Protein AF-A0A349L679-F1 (afdb_monomer)

Structure (mmCIF, N/CA/C/O backbone):
data_AF-A0A349L679-F1
#
_entry.id   AF-A0A349L679-F1
#
loop_
_atom_site.group_PDB
_atom_site.id
_atom_site.type_symbol
_atom_site.label_atom_id
_atom_site.label_alt_id
_atom_site.label_comp_id
_atom_site.label_asym_id
_atom_site.label_entity_id
_atom_site.label_seq_id
_atom_site.pdbx_PDB_ins_code
_atom_site.Cartn_x
_atom_site.Cartn_y
_atom_site.Cartn_z
_atom_site.occupancy
_atom_site.B_iso_or_equiv
_atom_site.auth_seq_id
_atom_site.auth_comp_id
_atom_site.auth_asym_id
_atom_site.auth_atom_id
_atom_site.pdbx_PDB_model_num
ATOM 1 N N . MET A 1 1 ? 7.818 18.634 1.313 1.00 43.62 1 MET A N 1
ATOM 2 C CA . MET A 1 1 ? 6.351 18.589 1.142 1.00 43.62 1 MET A CA 1
ATOM 3 C C . MET A 1 1 ? 5.814 17.492 2.042 1.00 43.62 1 MET A C 1
ATOM 5 O O . MET A 1 1 ? 6.475 16.469 2.168 1.00 43.62 1 MET A O 1
ATOM 9 N N . GLY A 1 2 ? 4.719 17.754 2.756 1.00 51.88 2 GLY A N 1
ATOM 10 C CA . GLY A 1 2 ? 4.091 16.778 3.648 1.00 51.88 2 GLY A CA 1
ATOM 11 C C . GLY A 1 2 ? 3.235 15.780 2.871 1.00 51.88 2 GLY A C 1
ATOM 12 O O . GLY A 1 2 ? 2.771 16.081 1.776 1.00 51.88 2 GLY A O 1
ATOM 13 N N . LEU A 1 3 ? 3.038 14.599 3.450 1.00 62.84 3 LEU A N 1
ATOM 14 C CA . LEU A 1 3 ? 2.077 13.613 2.972 1.00 62.84 3 LEU A CA 1
ATOM 15 C C . LEU A 1 3 ? 0.662 14.170 3.194 1.00 62.84 3 LEU A C 1
ATOM 17 O O . LEU A 1 3 ? 0.239 14.283 4.343 1.00 62.84 3 LEU A O 1
ATOM 21 N N . SER A 1 4 ? -0.044 14.539 2.127 1.00 74.31 4 SER A N 1
ATOM 22 C CA . SER A 1 4 ? -1.453 14.947 2.196 1.00 74.31 4 SER A CA 1
ATOM 23 C C . SER A 1 4 ? -2.342 13.730 1.934 1.00 74.31 4 SER A C 1
ATOM 25 O O . SER A 1 4 ? -2.376 13.258 0.798 1.00 74.31 4 SER A O 1
ATOM 27 N N . PRO A 1 5 ? -3.023 13.176 2.952 1.00 83.62 5 PRO A N 1
ATOM 28 C CA . PRO A 1 5 ? -3.876 12.014 2.757 1.00 83.62 5 PRO A CA 1
ATOM 29 C C . PRO A 1 5 ? -5.168 12.357 2.015 1.00 83.62 5 PRO A C 1
ATOM 31 O O . PRO A 1 5 ? -5.855 13.318 2.360 1.00 83.62 5 PRO A O 1
ATOM 34 N N . THR A 1 6 ? -5.541 11.505 1.063 1.00 89.25 6 THR A N 1
ATOM 35 C CA . THR A 1 6 ? -6.883 11.474 0.467 1.00 89.25 6 THR A CA 1
ATOM 36 C C . THR A 1 6 ? -7.768 10.543 1.292 1.00 89.25 6 THR A C 1
ATOM 38 O O . THR A 1 6 ? -7.275 9.597 1.908 1.00 89.25 6 THR A O 1
ATOM 41 N N . THR A 1 7 ? -9.072 10.825 1.368 1.00 89.75 7 THR A N 1
ATOM 42 C CA . THR A 1 7 ? -10.030 9.990 2.107 1.00 89.75 7 THR A CA 1
ATOM 43 C C . THR A 1 7 ? -11.231 9.628 1.240 1.00 89.75 7 THR A C 1
ATOM 45 O O . THR A 1 7 ? -11.871 10.514 0.685 1.00 89.75 7 THR A O 1
ATOM 48 N N . GLU A 1 8 ? -11.566 8.340 1.176 1.00 87.94 8 GLU A N 1
ATOM 49 C CA . GLU A 1 8 ? -12.711 7.796 0.439 1.00 87.94 8 GLU A CA 1
ATOM 50 C C . GLU A 1 8 ? -13.435 6.761 1.315 1.00 87.94 8 GLU A C 1
ATOM 52 O O . GLU A 1 8 ? -12.806 5.847 1.845 1.00 87.94 8 GLU A O 1
ATOM 57 N N . ASN A 1 9 ? -14.745 6.927 1.545 1.00 87.88 9 ASN A N 1
ATOM 58 C CA . ASN A 1 9 ? -15.562 6.062 2.421 1.00 87.88 9 ASN A CA 1
ATOM 59 C C . ASN A 1 9 ? -14.917 5.736 3.792 1.00 87.88 9 ASN A C 1
ATOM 61 O O . ASN A 1 9 ? -15.071 4.642 4.340 1.00 87.88 9 ASN A O 1
ATOM 65 N N . GLY A 1 10 ? -14.172 6.694 4.356 1.00 88.19 10 GLY A N 1
ATOM 66 C CA . GLY A 1 10 ? -13.468 6.553 5.634 1.00 88.19 10 GLY A CA 1
ATOM 67 C C . GLY A 1 10 ? -12.130 5.807 5.567 1.00 88.19 10 GLY A C 1
ATOM 68 O O . GLY A 1 10 ? -11.467 5.686 6.597 1.00 88.19 10 GLY A O 1
ATOM 69 N N . ILE A 1 11 ? -11.707 5.332 4.393 1.00 93.31 11 ILE A N 1
ATOM 70 C CA . ILE A 1 11 ? -10.325 4.912 4.152 1.00 93.31 11 ILE A CA 1
ATOM 71 C C . ILE A 1 11 ? -9.497 6.156 3.868 1.00 93.31 11 ILE A C 1
ATOM 73 O O . ILE A 1 11 ? -9.789 6.888 2.930 1.00 93.31 11 ILE A O 1
ATOM 77 N N . SER A 1 12 ? -8.449 6.369 4.658 1.00 94.88 12 SER A N 1
ATOM 78 C CA . SER A 1 12 ? -7.476 7.437 4.437 1.00 94.88 12 SER A CA 1
ATOM 79 C C . SER A 1 12 ? -6.186 6.843 3.886 1.00 94.88 12 SER A C 1
ATOM 81 O O . SER A 1 12 ? -5.673 5.872 4.448 1.00 94.88 12 SER A O 1
ATOM 83 N N . TYR A 1 13 ? -5.658 7.401 2.801 1.00 95.31 13 TYR A N 1
ATOM 84 C CA . TYR A 1 13 ? -4.463 6.876 2.154 1.00 95.31 13 TYR A CA 1
ATOM 85 C C . TYR A 1 13 ? -3.544 7.957 1.589 1.00 95.31 13 TYR A C 1
ATOM 87 O O . TYR A 1 13 ? -3.960 9.083 1.328 1.00 95.31 13 TYR A O 1
ATOM 95 N N . VAL A 1 14 ? -2.279 7.588 1.389 1.00 95.38 14 VAL A N 1
ATOM 96 C CA . VAL A 1 14 ? -1.256 8.412 0.736 1.00 95.38 14 VAL A CA 1
ATOM 97 C C . VAL A 1 14 ? -0.458 7.556 -0.236 1.00 95.38 14 VAL A C 1
ATOM 99 O O . VAL A 1 14 ? -0.020 6.469 0.136 1.00 95.38 14 VAL A O 1
ATOM 102 N N . CYS A 1 15 ? -0.217 8.077 -1.436 1.00 94.75 15 CYS A N 1
ATOM 103 C CA . CYS A 1 15 ? 0.700 7.520 -2.428 1.00 94.75 15 CYS A CA 1
ATOM 104 C C . CYS A 1 15 ? 1.988 8.345 -2.483 1.00 94.75 15 CYS A C 1
ATOM 106 O O . CYS A 1 15 ? 1.932 9.570 -2.411 1.00 94.75 15 CYS A O 1
ATOM 108 N N . GLY A 1 16 ? 3.139 7.685 -2.596 1.00 93.88 16 GLY A N 1
ATOM 109 C CA . GLY A 1 16 ? 4.431 8.358 -2.707 1.00 93.88 16 GLY A CA 1
ATOM 110 C C . GLY A 1 16 ? 5.607 7.391 -2.796 1.00 93.88 16 GLY A C 1
ATOM 111 O O . GLY A 1 16 ? 5.451 6.170 -2.769 1.00 93.88 16 GLY A O 1
ATOM 112 N N . GLY A 1 17 ? 6.810 7.945 -2.887 1.00 91.00 17 GLY A N 1
ATOM 113 C CA . GLY A 1 17 ? 8.060 7.186 -2.883 1.00 91.00 17 GLY A CA 1
ATOM 114 C C . GLY A 1 17 ? 8.707 7.009 -4.252 1.00 91.00 17 GLY A C 1
ATOM 115 O O . GLY A 1 17 ? 9.439 6.041 -4.435 1.00 91.00 17 GLY A O 1
ATOM 116 N N . ILE A 1 18 ? 8.461 7.925 -5.194 1.00 88.06 18 ILE A N 1
ATOM 117 C CA . ILE A 1 18 ? 9.076 7.899 -6.533 1.00 88.06 18 ILE A CA 1
ATOM 118 C C . ILE A 1 18 ? 10.592 8.147 -6.421 1.00 88.06 18 ILE A C 1
ATOM 120 O O . ILE A 1 18 ? 11.386 7.560 -7.151 1.00 88.06 18 ILE A O 1
ATOM 124 N N . GLY A 1 19 ? 11.013 8.977 -5.459 1.00 87.12 19 GLY A N 1
ATOM 125 C CA . GLY A 1 19 ? 12.424 9.198 -5.128 1.00 87.12 19 GLY A CA 1
ATOM 126 C C . GLY A 1 19 ? 12.896 8.389 -3.918 1.00 87.12 19 GLY A C 1
ATOM 127 O O . GLY A 1 19 ? 12.131 8.133 -2.990 1.00 87.12 19 GLY A O 1
ATOM 128 N N . SER A 1 20 ? 14.190 8.066 -3.852 1.00 86.31 20 SER A N 1
ATOM 129 C CA . SER A 1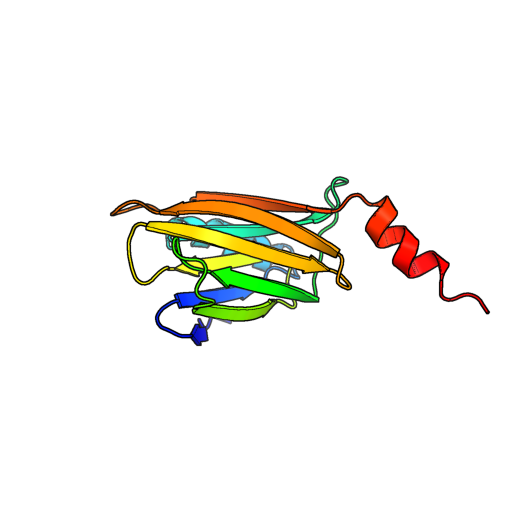 20 ? 14.793 7.320 -2.730 1.00 86.31 20 SER A CA 1
ATOM 130 C C . SER A 1 20 ? 14.558 7.984 -1.365 1.00 86.31 20 SER A C 1
ATOM 132 O O . SER A 1 20 ? 14.194 7.316 -0.393 1.00 86.31 20 SER A O 1
ATOM 134 N N . THR A 1 21 ? 14.692 9.312 -1.292 1.00 89.94 21 THR A N 1
ATOM 135 C CA . THR A 1 21 ? 14.411 10.102 -0.083 1.00 89.94 21 THR A CA 1
ATOM 136 C C . THR A 1 21 ? 12.947 10.004 0.332 1.00 89.94 21 THR A C 1
ATOM 138 O O . THR A 1 21 ? 12.648 9.821 1.514 1.00 89.94 21 THR A O 1
ATOM 141 N N . GLU A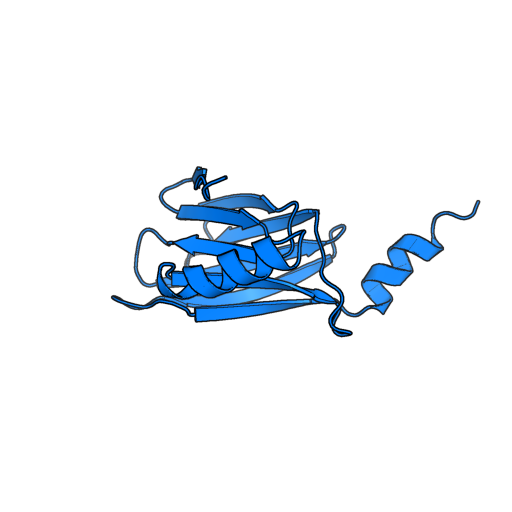 1 22 ? 12.033 10.111 -0.628 1.00 89.50 22 GLU A N 1
ATOM 142 C CA . GLU A 1 22 ? 10.596 10.047 -0.383 1.00 89.50 22 GLU A CA 1
ATOM 143 C C . GLU A 1 22 ? 10.178 8.631 0.029 1.00 89.50 22 GLU A C 1
ATOM 145 O O . GLU A 1 22 ? 9.469 8.459 1.017 1.00 89.50 22 GLU A O 1
ATOM 150 N N . ALA A 1 23 ? 10.710 7.603 -0.633 1.00 90.50 23 ALA A N 1
ATOM 151 C CA . ALA A 1 23 ? 10.485 6.211 -0.274 1.00 90.50 23 ALA A CA 1
ATOM 152 C C . ALA A 1 23 ? 10.958 5.932 1.159 1.00 90.50 23 ALA A C 1
ATOM 154 O O . ALA A 1 23 ? 10.264 5.276 1.935 1.00 90.50 23 ALA A O 1
ATOM 155 N N . ALA A 1 24 ? 12.111 6.480 1.554 1.00 90.88 24 ALA A N 1
ATOM 156 C CA . ALA A 1 24 ? 12.590 6.384 2.927 1.00 90.88 24 ALA A CA 1
ATOM 157 C C . ALA A 1 24 ? 11.666 7.117 3.918 1.00 90.88 24 ALA A C 1
ATOM 159 O O . ALA A 1 24 ? 11.441 6.618 5.021 1.00 90.88 24 ALA A O 1
ATOM 160 N N . GLN A 1 25 ? 11.098 8.271 3.548 1.00 91.31 25 GLN A N 1
ATOM 161 C CA . GLN A 1 25 ? 10.103 8.970 4.372 1.00 91.31 25 GLN A CA 1
ATOM 162 C C . GLN A 1 25 ? 8.807 8.163 4.516 1.00 91.31 25 GLN A C 1
ATOM 164 O O . GLN A 1 25 ? 8.318 8.007 5.633 1.00 91.31 25 GLN A O 1
ATOM 169 N N . MET A 1 26 ? 8.290 7.598 3.425 1.00 93.12 26 MET A N 1
ATOM 170 C CA . MET A 1 26 ? 7.111 6.727 3.425 1.00 93.12 26 MET A CA 1
ATOM 171 C C . MET A 1 26 ? 7.322 5.517 4.338 1.00 93.12 26 MET A C 1
ATOM 173 O O . MET A 1 26 ? 6.515 5.267 5.232 1.00 93.12 26 MET A O 1
ATOM 177 N N . LYS A 1 27 ? 8.466 4.833 4.202 1.00 91.31 27 LYS A N 1
ATOM 178 C CA . LYS A 1 27 ? 8.841 3.691 5.052 1.00 91.31 27 LYS A CA 1
ATOM 179 C C . LYS A 1 27 ? 8.958 4.078 6.528 1.00 91.31 27 LYS A C 1
ATOM 181 O O . LYS A 1 27 ? 8.458 3.356 7.384 1.00 91.31 27 LYS A O 1
ATOM 186 N N . ARG A 1 28 ? 9.550 5.238 6.847 1.00 92.19 28 ARG A N 1
ATOM 187 C CA . ARG A 1 28 ? 9.596 5.759 8.230 1.00 92.19 28 ARG A CA 1
ATOM 188 C C . ARG A 1 28 ? 8.205 6.059 8.790 1.00 92.19 28 ARG A C 1
ATOM 190 O O . ARG A 1 28 ? 7.969 5.852 9.977 1.00 92.19 28 ARG A O 1
ATOM 197 N N . ASN A 1 29 ? 7.291 6.532 7.947 1.00 91.38 29 ASN A N 1
ATOM 198 C CA . ASN A 1 29 ? 5.920 6.841 8.337 1.00 91.38 29 ASN A CA 1
ATOM 199 C C . ASN A 1 29 ? 5.009 5.610 8.393 1.00 91.38 29 ASN A C 1
ATOM 201 O O . ASN A 1 29 ? 3.943 5.707 8.992 1.00 91.38 29 ASN A O 1
ATOM 205 N N . ALA A 1 30 ? 5.410 4.458 7.847 1.00 93.00 30 ALA A N 1
ATOM 206 C CA . ALA A 1 30 ? 4.584 3.251 7.794 1.00 93.00 30 ALA A CA 1
ATOM 207 C C . ALA A 1 30 ? 4.054 2.807 9.169 1.00 93.00 30 ALA A C 1
ATOM 209 O O . ALA A 1 30 ? 2.917 2.359 9.279 1.00 93.00 30 ALA A O 1
ATOM 210 N N . SER A 1 31 ? 4.827 3.009 10.241 1.00 92.75 31 SER A N 1
ATOM 211 C CA . SER A 1 31 ? 4.413 2.713 11.623 1.00 92.75 31 SER A CA 1
ATOM 212 C C . SER A 1 31 ? 3.269 3.594 12.143 1.00 92.75 31 SER A C 1
ATOM 214 O O . SER A 1 31 ? 2.665 3.273 13.164 1.00 92.75 31 SER A O 1
ATOM 216 N N . ARG A 1 32 ? 2.952 4.702 11.464 1.00 93.62 32 ARG A N 1
ATOM 217 C CA . ARG A 1 32 ? 1.814 5.583 11.773 1.00 93.62 32 ARG A CA 1
ATOM 218 C C . ARG A 1 32 ? 0.533 5.166 11.055 1.00 93.62 32 ARG A C 1
ATOM 220 O O . ARG A 1 32 ? -0.536 5.653 11.411 1.00 93.62 32 ARG A O 1
ATOM 227 N N . TYR A 1 33 ? 0.644 4.273 10.076 1.00 95.81 33 TYR A N 1
ATOM 228 C CA . TYR A 1 33 ? -0.470 3.760 9.294 1.00 95.81 33 TYR A CA 1
ATOM 229 C C . TYR A 1 33 ? -0.743 2.303 9.644 1.00 95.81 33 TYR A C 1
ATOM 231 O O . TYR A 1 33 ? 0.105 1.602 10.200 1.00 95.81 33 TYR A O 1
ATOM 239 N N . GLN A 1 34 ? -1.945 1.834 9.336 1.00 96.94 34 GLN A N 1
ATOM 240 C CA . GLN A 1 34 ? -2.327 0.446 9.581 1.00 96.94 34 GLN A CA 1
ATOM 241 C C . GLN A 1 34 ? -1.708 -0.509 8.559 1.00 96.94 34 GLN A C 1
ATOM 243 O O . GLN A 1 34 ? -1.398 -1.649 8.909 1.00 96.94 34 GLN A O 1
ATOM 248 N N . LEU A 1 35 ? -1.508 -0.044 7.323 1.00 97.75 35 LEU A N 1
ATOM 249 C CA . LEU A 1 35 ? -0.957 -0.823 6.222 1.00 97.75 35 LEU A CA 1
ATOM 250 C C . LEU A 1 35 ? -0.035 0.024 5.337 1.00 97.75 35 LEU A C 1
ATOM 252 O O . LEU A 1 35 ? -0.357 1.159 5.000 1.00 97.75 35 LEU A O 1
ATOM 256 N N . MET A 1 36 ? 1.071 -0.573 4.910 1.00 97.88 36 MET A N 1
ATOM 257 C CA . MET A 1 36 ? 1.911 -0.136 3.805 1.00 97.88 36 MET A CA 1
ATOM 258 C C . MET A 1 36 ? 1.824 -1.173 2.684 1.00 97.88 36 MET A C 1
ATOM 260 O O . MET A 1 36 ? 2.121 -2.350 2.890 1.00 97.88 36 MET A O 1
ATOM 264 N N . LEU A 1 37 ? 1.432 -0.732 1.496 1.00 97.94 37 LEU A N 1
ATOM 265 C CA . LEU A 1 37 ? 1.554 -1.489 0.260 1.00 97.94 37 LEU A CA 1
ATOM 266 C C . LEU A 1 37 ? 2.829 -1.067 -0.460 1.00 97.94 37 LEU A C 1
ATOM 268 O O . LEU A 1 37 ? 3.174 0.114 -0.482 1.00 97.94 37 LEU A O 1
ATOM 272 N N . THR A 1 38 ? 3.517 -2.033 -1.053 1.00 97.31 38 THR A N 1
ATOM 273 C CA . THR A 1 38 ? 4.636 -1.783 -1.965 1.00 97.31 38 THR A CA 1
ATOM 274 C C . THR A 1 38 ? 4.342 -2.450 -3.295 1.00 97.31 38 THR A C 1
ATOM 276 O O . THR A 1 38 ? 4.025 -3.640 -3.317 1.00 97.31 38 THR A O 1
ATOM 279 N N . PHE A 1 39 ? 4.441 -1.690 -4.379 1.00 96.94 39 PHE A N 1
ATOM 280 C CA . PHE A 1 39 ? 4.215 -2.165 -5.737 1.00 96.94 39 PHE A CA 1
ATOM 281 C C . PHE A 1 39 ? 5.557 -2.344 -6.434 1.00 96.94 39 PHE A C 1
ATOM 283 O O . PHE A 1 39 ? 6.334 -1.394 -6.554 1.00 96.94 39 PHE A O 1
ATOM 290 N N . ALA A 1 40 ? 5.845 -3.572 -6.850 1.00 95.75 40 ALA A N 1
ATOM 291 C CA . ALA A 1 40 ? 7.104 -3.891 -7.497 1.00 95.75 40 ALA A CA 1
ATOM 292 C C . ALA A 1 40 ? 6.973 -5.093 -8.433 1.00 95.75 40 ALA A C 1
ATOM 294 O O . ALA A 1 40 ? 6.054 -5.907 -8.325 1.00 95.75 40 ALA A O 1
ATOM 295 N N . GLU A 1 41 ? 7.936 -5.236 -9.324 1.00 94.69 41 GLU A N 1
ATOM 296 C CA . GLU A 1 41 ? 8.231 -6.493 -9.984 1.00 94.69 41 GLU A CA 1
ATOM 297 C C . GLU A 1 41 ? 8.803 -7.492 -8.974 1.00 94.69 41 GLU A C 1
ATOM 299 O O . GLU A 1 41 ? 9.392 -7.134 -7.950 1.00 94.69 41 GLU A O 1
ATOM 304 N N . ASN A 1 42 ? 8.675 -8.780 -9.269 1.00 92.19 42 ASN A N 1
ATOM 305 C CA . ASN A 1 42 ? 9.313 -9.835 -8.485 1.00 92.19 42 ASN A CA 1
ATOM 306 C C . ASN A 1 42 ? 10.854 -9.781 -8.538 1.00 92.19 42 ASN A C 1
ATOM 308 O O . ASN A 1 42 ? 11.499 -10.410 -7.702 1.00 92.19 42 ASN A O 1
ATOM 312 N N . THR A 1 43 ? 11.427 -9.022 -9.476 1.00 90.75 43 THR A N 1
ATOM 313 C CA . THR A 1 43 ? 12.857 -8.681 -9.562 1.00 90.75 43 THR A CA 1
ATOM 314 C C . THR A 1 43 ? 13.267 -7.557 -8.610 1.00 90.75 43 THR A C 1
ATOM 316 O O . THR A 1 43 ? 14.458 -7.377 -8.368 1.00 90.75 43 THR A O 1
ATOM 319 N N . GLY A 1 44 ? 12.301 -6.843 -8.023 1.00 87.06 44 GLY A N 1
ATOM 320 C CA . GLY A 1 44 ? 12.525 -5.755 -7.071 1.00 87.06 44 GLY A CA 1
ATOM 321 C C . GLY A 1 44 ? 12.375 -4.350 -7.657 1.00 87.06 44 GLY A C 1
ATOM 322 O O . GLY A 1 44 ? 12.455 -3.383 -6.899 1.00 87.06 44 GLY A O 1
ATOM 323 N N . ASP A 1 45 ? 12.125 -4.229 -8.961 1.00 91.56 45 ASP A N 1
ATOM 324 C CA . ASP A 1 45 ? 11.900 -2.945 -9.624 1.00 91.56 45 ASP A CA 1
ATOM 325 C C . ASP A 1 45 ? 10.568 -2.337 -9.182 1.00 91.56 45 ASP A C 1
ATOM 327 O O . ASP A 1 45 ? 9.534 -2.999 -9.180 1.00 91.56 45 ASP A O 1
ATOM 331 N N . TYR A 1 46 ? 10.581 -1.076 -8.759 1.00 93.00 46 TYR A N 1
ATOM 332 C CA . TYR A 1 46 ? 9.376 -0.401 -8.286 1.00 93.00 46 TYR A CA 1
ATOM 333 C C . TYR A 1 46 ? 8.434 -0.048 -9.437 1.00 93.00 46 TYR A C 1
ATOM 335 O O . TYR A 1 46 ? 8.867 0.416 -10.489 1.00 93.00 46 TYR A O 1
ATOM 343 N N . LEU A 1 47 ? 7.133 -0.207 -9.192 1.00 92.94 47 LEU A N 1
ATOM 344 C CA . LEU A 1 47 ? 6.077 0.076 -10.163 1.00 92.94 47 LEU A CA 1
ATOM 345 C C . LEU A 1 47 ? 5.257 1.303 -9.747 1.00 92.94 47 LEU A C 1
ATOM 347 O O . LEU A 1 47 ? 5.129 1.610 -8.563 1.00 92.94 47 LEU A O 1
ATOM 351 N N . ALA A 1 48 ? 4.683 1.987 -10.733 1.00 92.44 48 ALA A N 1
ATOM 352 C CA . ALA A 1 48 ? 3.784 3.127 -10.564 1.00 92.44 48 ALA A CA 1
ATOM 353 C C . ALA A 1 48 ? 2.537 2.953 -11.450 1.00 92.44 48 ALA A C 1
ATOM 355 O O . ALA A 1 48 ? 2.437 1.979 -12.196 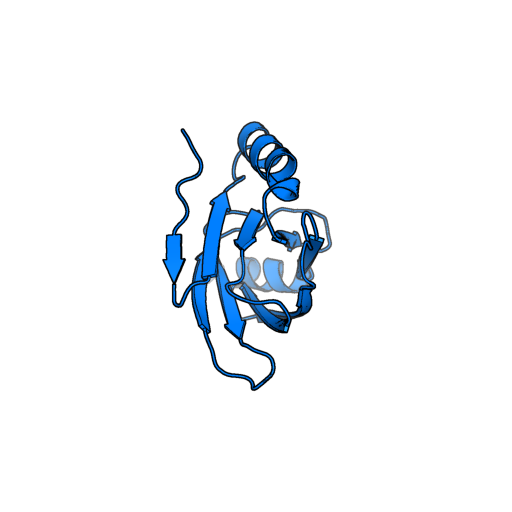1.00 92.44 48 ALA A O 1
ATOM 356 N N . SER A 1 49 ? 1.592 3.888 -11.338 1.00 92.25 49 SER A N 1
ATOM 357 C CA . SER A 1 49 ? 0.288 3.874 -12.021 1.00 92.25 49 SER A CA 1
ATOM 358 C C . SER A 1 49 ? -0.466 2.564 -11.788 1.00 92.25 49 SER A C 1
ATOM 360 O O . SER A 1 49 ? -0.864 1.856 -12.711 1.00 92.25 49 SER A O 1
ATOM 362 N N . VAL A 1 50 ? -0.609 2.228 -10.505 1.00 96.00 50 VAL A N 1
ATOM 363 C CA . VAL A 1 50 ? -1.247 0.997 -10.039 1.00 96.00 50 VAL A CA 1
ATOM 364 C C . VAL A 1 50 ? -2.693 1.290 -9.671 1.00 96.00 50 VAL A C 1
ATOM 366 O O . VAL A 1 50 ? -2.944 2.090 -8.768 1.00 96.00 50 VAL A O 1
ATOM 369 N N . ASP A 1 51 ? -3.644 0.611 -10.302 1.00 97.31 51 ASP A N 1
ATOM 370 C CA . ASP A 1 51 ? -5.045 0.689 -9.892 1.00 97.31 51 ASP A CA 1
ATOM 371 C C . ASP A 1 51 ? -5.241 -0.130 -8.622 1.00 97.31 51 ASP A C 1
ATOM 373 O O . ASP A 1 51 ? -4.945 -1.325 -8.584 1.00 97.31 51 ASP A O 1
ATOM 377 N N . VAL A 1 52 ? -5.750 0.499 -7.570 1.00 97.81 52 VAL A N 1
ATOM 378 C CA . VAL A 1 52 ? -5.965 -0.111 -6.261 1.00 97.81 52 VAL A CA 1
ATOM 379 C C . VAL A 1 52 ? -7.445 -0.064 -5.913 1.00 97.81 52 VAL A C 1
ATOM 381 O O . VAL A 1 52 ? -8.025 0.991 -5.661 1.00 97.81 52 VAL A O 1
ATOM 384 N N . GLY A 1 53 ? -8.043 -1.247 -5.832 1.00 97.50 53 GLY A N 1
ATOM 385 C CA . GLY A 1 53 ? -9.360 -1.474 -5.260 1.00 97.50 53 GLY A CA 1
ATOM 386 C C . GLY A 1 53 ? -9.252 -2.084 -3.866 1.00 97.50 53 GLY A C 1
ATOM 387 O O . GLY A 1 53 ? -8.543 -3.072 -3.659 1.00 97.50 53 GLY A O 1
ATOM 388 N N . ILE A 1 54 ? -10.003 -1.539 -2.910 1.00 97.31 54 ILE A N 1
ATOM 389 C CA . ILE A 1 54 ? -10.195 -2.154 -1.594 1.00 97.31 54 ILE A CA 1
ATOM 390 C C . ILE A 1 54 ? -11.666 -2.519 -1.426 1.00 97.31 54 ILE A C 1
ATOM 392 O O . ILE A 1 54 ? -12.560 -1.699 -1.646 1.00 97.31 54 ILE A O 1
ATOM 396 N N . ALA A 1 55 ? -11.904 -3.756 -0.998 1.00 96.81 55 ALA A N 1
ATOM 397 C CA . ALA A 1 55 ? -13.215 -4.260 -0.631 1.00 96.81 55 ALA A CA 1
ATOM 398 C C . ALA A 1 55 ? -13.243 -4.769 0.815 1.00 96.81 55 ALA A C 1
ATOM 400 O O . ALA A 1 55 ? -12.243 -5.270 1.342 1.00 96.81 55 ALA A O 1
ATOM 401 N N . ASP A 1 56 ? -14.402 -4.658 1.459 1.00 94.56 56 ASP A N 1
ATOM 402 C CA . ASP A 1 56 ? -14.627 -5.199 2.798 1.00 94.56 56 ASP A CA 1
ATOM 403 C C . ASP A 1 56 ? -14.738 -6.744 2.800 1.00 94.56 56 ASP A C 1
ATOM 405 O O . ASP A 1 56 ? -14.638 -7.432 1.775 1.00 94.56 56 ASP A O 1
ATOM 409 N N . ALA A 1 57 ? -14.958 -7.326 3.981 1.00 92.44 57 ALA A N 1
ATOM 410 C CA . ALA A 1 57 ? -15.107 -8.772 4.136 1.00 92.44 57 ALA A CA 1
ATOM 411 C C . ALA A 1 57 ? -16.312 -9.353 3.368 1.00 92.44 57 ALA A C 1
ATOM 413 O O . ALA A 1 57 ? -16.273 -10.531 3.002 1.00 92.44 57 ALA A O 1
ATOM 414 N N . ARG A 1 58 ? -17.342 -8.539 3.107 1.00 93.44 58 ARG A N 1
ATOM 415 C CA . ARG A 1 58 ? -18.565 -8.899 2.373 1.00 93.44 58 ARG A CA 1
ATOM 416 C C . ARG A 1 58 ? -18.408 -8.734 0.857 1.00 93.44 58 ARG A C 1
ATOM 418 O O . ARG A 1 58 ? -19.271 -9.190 0.122 1.00 93.44 58 ARG A O 1
ATOM 425 N N . GLY A 1 59 ? -17.302 -8.144 0.399 1.00 92.94 59 GLY A N 1
ATOM 426 C CA . GLY A 1 59 ? -17.020 -7.901 -1.015 1.00 92.94 59 GLY A CA 1
ATOM 427 C C . GLY A 1 59 ? -17.487 -6.534 -1.515 1.00 92.94 59 GLY A C 1
ATOM 428 O O . GLY A 1 59 ? -17.375 -6.271 -2.708 1.00 92.94 59 GLY A O 1
ATOM 429 N N . ASN A 1 60 ? -17.962 -5.650 -0.633 1.00 93.19 60 ASN A N 1
ATOM 430 C CA . ASN A 1 60 ? -18.347 -4.298 -1.029 1.00 93.19 60 ASN A CA 1
ATOM 431 C C . ASN A 1 60 ? -17.091 -3.487 -1.337 1.00 93.19 60 ASN A C 1
ATOM 433 O O . ASN A 1 60 ? -16.205 -3.391 -0.485 1.00 93.19 60 ASN A O 1
ATOM 437 N N . SER A 1 61 ? -17.018 -2.894 -2.529 1.00 94.31 61 SER A N 1
ATOM 438 C CA . SER A 1 61 ? -15.949 -1.956 -2.872 1.00 94.31 61 SER A CA 1
ATOM 439 C C . SER A 1 61 ? -16.114 -0.683 -2.045 1.00 94.31 61 SER A C 1
ATOM 441 O O . SER A 1 61 ? -17.187 -0.087 -2.030 1.00 94.31 61 SER A O 1
ATOM 443 N N . ILE A 1 62 ? -15.062 -0.308 -1.319 1.00 94.56 62 ILE A N 1
ATOM 444 C CA . ILE A 1 62 ? -15.052 0.842 -0.404 1.00 94.56 62 ILE A CA 1
ATOM 445 C C . ILE A 1 62 ? -13.972 1.869 -0.758 1.00 94.56 62 ILE A C 1
ATOM 447 O O . ILE A 1 62 ? -13.981 2.959 -0.203 1.00 94.56 62 ILE A O 1
ATOM 451 N N . MET A 1 63 ? -13.061 1.550 -1.675 1.00 95.69 63 MET A N 1
ATOM 452 C CA . MET A 1 63 ? -12.123 2.510 -2.258 1.00 95.69 63 MET A CA 1
ATOM 453 C C . MET A 1 63 ? -11.724 2.034 -3.650 1.00 95.69 63 MET A C 1
ATOM 455 O O . MET A 1 63 ? -11.481 0.832 -3.835 1.00 95.69 63 MET A O 1
ATOM 459 N N . GLN A 1 64 ? -11.626 2.968 -4.592 1.00 95.62 64 GLN A N 1
ATOM 460 C CA . GLN A 1 64 ? -11.038 2.751 -5.910 1.00 95.62 64 GLN A CA 1
ATOM 461 C C . GLN A 1 64 ? -10.191 3.963 -6.281 1.00 95.62 64 GLN A C 1
ATOM 463 O O . GLN A 1 64 ? -10.687 5.079 -6.391 1.00 95.62 64 GLN A O 1
ATOM 468 N N . THR A 1 65 ? -8.894 3.750 -6.477 1.00 95.38 65 THR A N 1
ATOM 469 C CA . THR A 1 65 ? -7.972 4.835 -6.814 1.00 95.38 65 THR A CA 1
ATOM 470 C C . THR A 1 65 ? -6.823 4.331 -7.672 1.00 95.38 65 THR A C 1
ATOM 472 O O . THR A 1 65 ? -6.561 3.131 -7.705 1.00 95.38 65 THR A O 1
ATOM 475 N N . THR A 1 66 ? -6.109 5.245 -8.316 1.00 95.62 66 THR A N 1
ATOM 476 C CA . THR A 1 66 ? -4.854 4.950 -9.008 1.00 95.62 66 THR A CA 1
ATOM 477 C C . THR A 1 66 ? -3.712 5.573 -8.213 1.00 95.62 66 THR A C 1
ATOM 479 O O . THR A 1 66 ? -3.782 6.729 -7.794 1.00 95.62 66 THR A O 1
ATOM 482 N N . CYS A 1 67 ? -2.674 4.783 -7.953 1.00 94.81 67 CYS A N 1
ATOM 483 C CA . CYS A 1 67 ? -1.489 5.197 -7.220 1.00 94.81 67 CYS A CA 1
ATOM 484 C C . CYS A 1 67 ? -0.313 5.345 -8.187 1.00 94.81 67 CYS A C 1
ATOM 486 O O . CYS A 1 67 ? 0.285 4.354 -8.608 1.00 94.81 67 CYS A O 1
ATOM 488 N N . ASP A 1 68 ? 0.056 6.583 -8.510 1.00 93.75 68 ASP A N 1
ATOM 489 C CA . ASP A 1 68 ? 1.179 6.898 -9.408 1.00 93.75 68 ASP A CA 1
ATOM 490 C C . ASP A 1 68 ? 2.556 6.803 -8.726 1.00 93.75 68 ASP A C 1
ATOM 492 O O . ASP A 1 68 ? 3.508 7.484 -9.097 1.00 93.75 68 ASP A O 1
ATOM 496 N N . ALA A 1 69 ? 2.676 5.964 -7.697 1.00 93.88 69 ALA A N 1
ATOM 497 C CA . ALA A 1 69 ? 3.877 5.836 -6.886 1.00 93.88 69 ALA A CA 1
ATOM 498 C C . ALA A 1 69 ? 4.000 4.423 -6.287 1.00 93.88 69 ALA A C 1
ATOM 500 O O . ALA A 1 69 ? 2.987 3.746 -6.110 1.00 93.88 69 ALA A O 1
ATOM 501 N N . PRO A 1 70 ? 5.213 3.977 -5.910 1.00 95.44 70 PRO A N 1
ATOM 502 C CA . PRO A 1 70 ? 5.456 2.582 -5.538 1.00 95.44 70 PRO A CA 1
ATOM 503 C C . PRO A 1 70 ? 5.066 2.212 -4.112 1.00 95.44 70 PRO A C 1
ATOM 505 O O . PRO A 1 70 ? 5.092 1.032 -3.755 1.00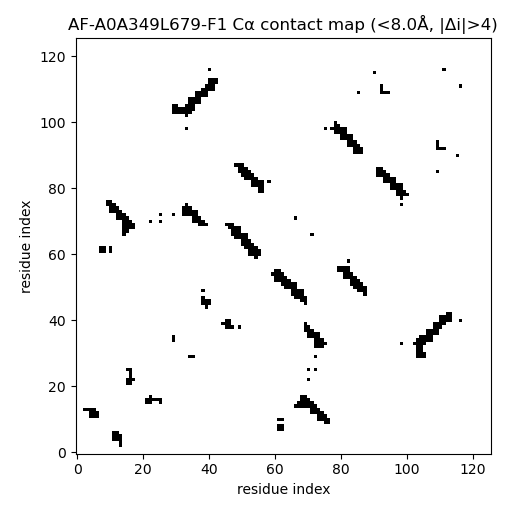 95.44 70 PRO A O 1
ATOM 508 N N . ILE A 1 71 ? 4.736 3.192 -3.270 1.00 97.00 71 ILE A N 1
ATOM 509 C CA . ILE A 1 71 ? 4.324 2.953 -1.891 1.00 97.00 71 ILE A CA 1
ATOM 510 C C . ILE A 1 71 ? 2.984 3.632 -1.642 1.00 97.00 71 ILE A C 1
ATOM 512 O O . ILE A 1 71 ? 2.816 4.824 -1.898 1.00 97.00 71 ILE A O 1
ATOM 516 N N . MET A 1 72 ? 2.056 2.874 -1.062 1.00 97.31 72 MET A N 1
ATOM 517 C CA . MET A 1 72 ? 0.777 3.387 -0.582 1.00 97.31 72 MET A CA 1
ATOM 518 C C . MET A 1 72 ? 0.635 3.103 0.912 1.00 97.31 72 MET A C 1
ATOM 520 O O . MET A 1 72 ? 0.748 1.959 1.349 1.00 97.31 72 MET A O 1
ATOM 524 N N . LEU A 1 73 ? 0.382 4.136 1.708 1.00 97.25 73 LEU A N 1
ATOM 525 C CA . LEU A 1 73 ? 0.069 4.015 3.132 1.00 97.25 73 LEU A CA 1
ATOM 526 C C . LEU A 1 73 ? -1.440 4.129 3.319 1.00 97.25 73 LEU A C 1
ATOM 528 O O . LEU A 1 73 ? -2.049 5.015 2.730 1.00 97.25 73 LEU A O 1
ATOM 532 N N . VAL A 1 74 ? -2.041 3.249 4.120 1.00 96.88 74 VAL A N 1
ATOM 533 C CA . VAL A 1 74 ? -3.501 3.128 4.251 1.00 96.88 74 VAL A CA 1
ATOM 534 C C . VAL A 1 74 ? -3.917 3.004 5.717 1.00 96.88 74 VAL A C 1
ATOM 536 O O . VAL A 1 74 ? -3.334 2.242 6.494 1.00 96.88 74 VAL A O 1
ATOM 539 N N . ASN A 1 75 ? -4.969 3.734 6.077 1.00 96.31 75 ASN A N 1
ATOM 540 C CA . ASN A 1 75 ? -5.722 3.615 7.317 1.00 96.31 75 ASN A CA 1
ATOM 541 C C . ASN A 1 75 ? -7.165 3.230 7.000 1.00 96.31 75 ASN A C 1
ATOM 543 O O . A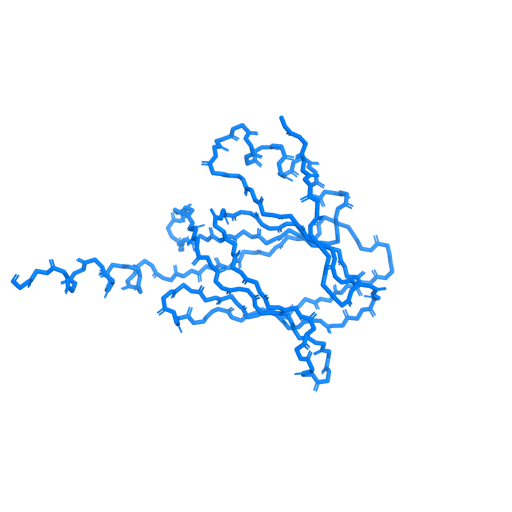SN A 1 75 ? -7.836 3.884 6.204 1.00 96.31 75 ASN A O 1
ATOM 547 N N . PHE A 1 76 ? -7.641 2.179 7.653 1.00 95.50 76 PHE A N 1
ATOM 548 C CA . PHE A 1 76 ? -8.989 1.660 7.507 1.00 95.50 76 PHE A CA 1
ATOM 549 C C . PHE A 1 76 ? -9.906 2.233 8.594 1.00 95.50 76 PHE A C 1
ATOM 551 O O . PHE A 1 76 ? -9.473 2.428 9.735 1.00 95.50 76 PHE A O 1
ATOM 558 N N . PRO A 1 77 ? -11.197 2.440 8.284 1.00 92.12 77 PRO A N 1
ATOM 559 C CA . PRO A 1 77 ? -12.143 3.017 9.235 1.00 92.12 77 PRO A CA 1
ATOM 560 C C . PRO A 1 77 ? -12.465 2.078 10.404 1.00 92.12 77 PRO A C 1
ATOM 562 O O . PRO A 1 77 ? -12.938 2.530 11.446 1.00 92.12 77 PRO A O 1
ATOM 565 N N . ARG A 1 78 ? -12.274 0.760 10.240 1.00 92.75 78 ARG A N 1
ATOM 566 C CA . ARG A 1 78 ? -12.621 -0.262 11.239 1.00 92.75 78 ARG A CA 1
ATOM 567 C C . ARG A 1 78 ? -11.611 -1.410 11.228 1.00 92.75 78 ARG A C 1
ATOM 569 O O . ARG A 1 78 ? -10.929 -1.652 10.239 1.00 92.75 78 ARG A O 1
ATOM 576 N N . ALA A 1 79 ? -11.539 -2.144 12.336 1.00 95.06 79 ALA A N 1
ATOM 577 C CA . ALA A 1 79 ? -10.869 -3.440 12.353 1.00 95.06 79 ALA A CA 1
ATOM 578 C C . ALA A 1 79 ? -11.686 -4.449 11.528 1.00 95.06 79 ALA A C 1
ATOM 580 O O . ALA A 1 79 ? -12.918 -4.433 11.555 1.00 95.06 79 ALA A O 1
ATOM 581 N N . GLY A 1 80 ? -11.012 -5.335 10.801 1.00 96.00 80 GLY A N 1
ATOM 582 C CA . GLY A 1 80 ? -11.674 -6.283 9.919 1.00 96.00 80 GLY A CA 1
ATOM 583 C C . GLY A 1 80 ? -10.740 -6.951 8.921 1.00 96.00 80 GLY A C 1
ATOM 584 O O . GLY A 1 80 ? -9.521 -6.784 8.947 1.00 96.00 80 GLY A O 1
ATOM 585 N N . THR A 1 81 ? -11.340 -7.744 8.038 1.00 96.75 81 THR A N 1
ATOM 586 C CA . THR A 1 81 ? -10.649 -8.326 6.885 1.00 96.75 81 THR A CA 1
ATOM 587 C C . THR A 1 81 ? -10.966 -7.495 5.655 1.00 96.75 81 THR A C 1
ATOM 589 O O . THR A 1 81 ? -12.137 -7.231 5.384 1.00 96.75 81 THR A O 1
ATOM 592 N N . TYR A 1 82 ? -9.931 -7.129 4.910 1.00 97.06 82 TYR A N 1
ATOM 593 C CA . TYR A 1 82 ? -10.040 -6.360 3.679 1.00 97.06 82 TYR A CA 1
ATOM 594 C C . TYR A 1 82 ? -9.384 -7.121 2.535 1.00 97.06 82 TYR A C 1
ATOM 596 O O . TYR A 1 82 ? -8.351 -7.775 2.710 1.00 97.06 82 TYR A O 1
ATOM 604 N N . ARG A 1 83 ? -9.999 -7.041 1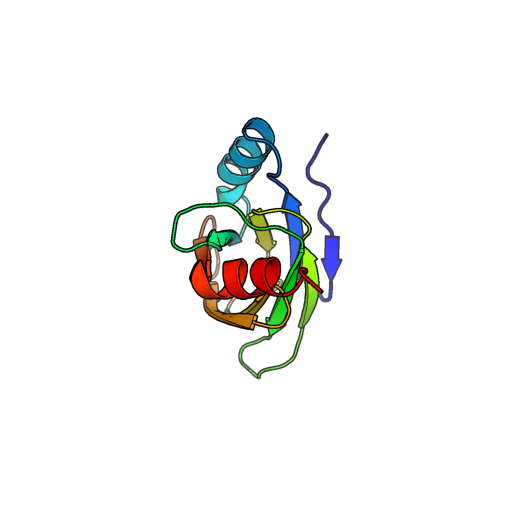.359 1.00 97.88 83 ARG A N 1
ATOM 605 C CA . ARG A 1 83 ? -9.453 -7.567 0.110 1.00 97.88 83 ARG A CA 1
ATOM 606 C C . ARG A 1 83 ? -8.889 -6.406 -0.681 1.00 97.88 83 ARG A C 1
ATOM 608 O O . ARG A 1 83 ? -9.585 -5.425 -0.908 1.00 97.88 83 ARG A O 1
ATOM 615 N N . ILE A 1 84 ? -7.637 -6.536 -1.078 1.00 98.00 84 ILE A N 1
ATOM 616 C CA . ILE A 1 84 ? -6.921 -5.547 -1.864 1.00 98.00 84 ILE A CA 1
ATOM 617 C C . ILE A 1 84 ? -6.675 -6.169 -3.228 1.00 98.00 84 ILE A C 1
ATOM 619 O O . ILE A 1 84 ? -6.047 -7.225 -3.327 1.00 98.00 84 ILE A O 1
ATOM 623 N N . ASN A 1 85 ? -7.194 -5.516 -4.254 1.00 97.94 85 ASN A N 1
ATOM 624 C CA . ASN A 1 85 ? -6.927 -5.812 -5.646 1.00 97.94 85 ASN A CA 1
ATOM 625 C C . ASN A 1 85 ? -6.053 -4.680 -6.179 1.00 97.94 85 ASN A C 1
ATOM 627 O O . ASN A 1 85 ? -6.509 -3.546 -6.242 1.00 97.94 85 ASN A O 1
ATOM 631 N N . ALA A 1 86 ? -4.804 -4.981 -6.510 1.00 97.81 86 ALA A N 1
ATOM 632 C CA . ALA A 1 86 ? -3.927 -4.046 -7.195 1.00 97.81 86 ALA A CA 1
ATOM 633 C C . ALA A 1 86 ? -3.762 -4.511 -8.642 1.00 97.81 86 ALA A C 1
ATOM 635 O O . ALA A 1 86 ? -3.630 -5.714 -8.870 1.00 97.81 86 ALA A O 1
ATOM 636 N N . LYS A 1 87 ? -3.771 -3.609 -9.618 1.00 96.31 87 LYS A N 1
ATOM 637 C CA . LYS A 1 87 ? -3.581 -3.939 -11.033 1.00 96.31 87 LYS A CA 1
ATOM 638 C C . LYS A 1 87 ? -2.535 -3.034 -11.657 1.00 96.31 87 LYS A C 1
ATOM 640 O O . LYS A 1 87 ? -2.526 -1.834 -11.415 1.00 96.31 87 LYS A O 1
ATOM 645 N N . VAL A 1 88 ? -1.711 -3.634 -12.502 1.00 92.81 88 VAL A N 1
ATOM 646 C CA . VAL A 1 88 ? -0.837 -2.929 -13.440 1.00 92.81 88 VAL A CA 1
ATOM 647 C C . VAL A 1 88 ? -1.241 -3.412 -14.825 1.00 92.81 88 VAL A C 1
ATOM 649 O O . VAL A 1 88 ? -1.302 -4.620 -15.047 1.00 92.81 88 VAL A O 1
ATOM 652 N N . ASP A 1 89 ? -1.628 -2.485 -15.704 1.00 85.44 89 ASP A N 1
ATOM 653 C CA . ASP A 1 89 ? -2.150 -2.759 -17.057 1.00 85.44 89 ASP A CA 1
ATOM 654 C C . ASP A 1 89 ? -3.229 -3.844 -17.107 1.00 85.44 89 ASP A C 1
ATOM 656 O O . ASP A 1 89 ? -3.211 -4.761 -17.926 1.00 85.44 89 ASP A O 1
ATOM 660 N N . GLY A 1 90 ? -4.169 -3.781 -16.167 1.00 87.81 90 GLY A N 1
ATOM 661 C CA . GLY A 1 90 ? -5.255 -4.751 -16.080 1.00 87.81 90 GLY A CA 1
ATOM 662 C C . GLY A 1 90 ? -4.863 -6.110 -15.493 1.00 87.81 90 GLY A C 1
ATOM 663 O O . GLY A 1 90 ? -5.766 -6.898 -15.212 1.00 87.81 90 GLY A O 1
ATOM 664 N N . VAL A 1 91 ? -3.581 -6.380 -15.217 1.00 92.56 91 VAL A N 1
ATOM 665 C CA . VAL A 1 91 ? -3.138 -7.637 -14.600 1.00 92.56 91 VAL A CA 1
ATOM 666 C C . VAL A 1 91 ? -3.223 -7.546 -13.074 1.00 92.56 91 VAL A C 1
ATOM 668 O O . VAL A 1 91 ? -2.483 -6.769 -12.463 1.00 92.56 91 VAL A O 1
ATOM 671 N N . PRO A 1 92 ? -4.113 -8.320 -12.423 1.00 95.62 92 PRO A N 1
ATOM 672 C CA . PRO A 1 92 ? -4.375 -8.173 -11.001 1.00 95.62 92 PRO A CA 1
ATOM 673 C C . PRO A 1 92 ? -3.432 -8.995 -10.119 1.00 95.62 92 PRO A C 1
ATOM 675 O O . PRO A 1 92 ? -3.196 -10.178 -10.351 1.00 95.62 92 PRO A O 1
ATOM 678 N N . VAL A 1 93 ? -3.033 -8.401 -8.999 1.00 97.31 93 VAL A N 1
ATOM 679 C CA . VAL A 1 93 ? -2.511 -9.084 -7.817 1.00 97.31 93 VAL A CA 1
ATOM 680 C C . VAL A 1 93 ? -3.486 -8.861 -6.667 1.00 97.31 93 VAL A C 1
ATOM 682 O O . VAL A 1 93 ? -3.807 -7.735 -6.289 1.00 97.31 93 VAL A O 1
ATOM 685 N N . ASN A 1 94 ? -3.962 -9.965 -6.093 1.00 97.25 94 ASN A N 1
ATOM 686 C CA . ASN A 1 94 ? -4.897 -9.950 -4.974 1.00 97.25 94 ASN A CA 1
ATOM 687 C C . ASN A 1 94 ? -4.189 -10.287 -3.662 1.00 97.25 94 ASN A C 1
ATOM 689 O O . ASN A 1 94 ? -3.396 -11.234 -3.584 1.00 97.25 94 ASN A O 1
ATOM 693 N N . ARG A 1 95 ? -4.524 -9.547 -2.604 1.00 97.88 95 ARG A N 1
ATOM 694 C CA . ARG A 1 95 ? -4.101 -9.833 -1.230 1.00 97.88 95 ARG A CA 1
ATOM 695 C C . ARG A 1 95 ? -5.258 -9.654 -0.264 1.00 97.88 95 ARG A C 1
ATOM 697 O O . ARG A 1 95 ? -6.099 -8.776 -0.423 1.00 97.88 95 ARG A O 1
ATOM 704 N N . VAL A 1 96 ? -5.278 -10.488 0.767 1.00 97.19 96 VAL A N 1
ATOM 705 C CA . VAL A 1 96 ? -6.203 -10.352 1.892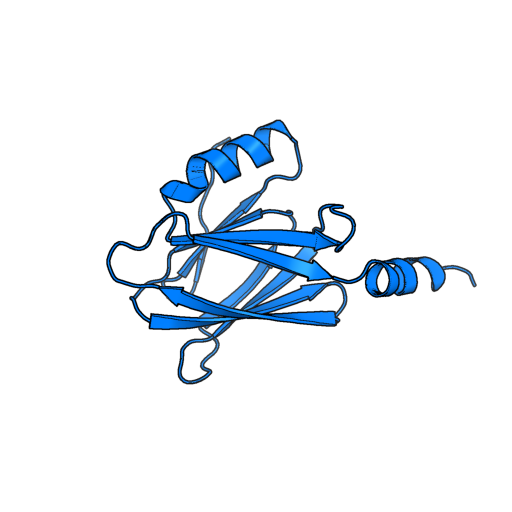 1.00 97.19 96 VAL A CA 1
ATOM 706 C C . VAL A 1 96 ? -5.405 -9.876 3.091 1.00 97.19 96 VAL A C 1
ATOM 708 O O . VAL A 1 96 ? -4.417 -10.507 3.464 1.00 97.19 96 VAL A O 1
ATOM 711 N N . VAL A 1 97 ? -5.840 -8.782 3.707 1.00 96.88 97 VAL A N 1
ATOM 712 C CA . VAL A 1 97 ? -5.219 -8.234 4.914 1.00 96.88 97 VAL A CA 1
ATOM 713 C C . VAL A 1 97 ? -6.199 -8.282 6.075 1.00 96.88 97 VAL A C 1
ATOM 715 O O . VAL A 1 97 ? -7.404 -8.095 5.905 1.00 96.88 97 VAL A O 1
ATOM 718 N N . ARG A 1 98 ? -5.681 -8.545 7.274 1.00 96.38 98 ARG A N 1
ATOM 719 C CA . ARG A 1 98 ? -6.455 -8.507 8.516 1.00 96.38 98 ARG A CA 1
ATOM 720 C C . ARG A 1 98 ? -5.943 -7.368 9.379 1.00 96.38 98 ARG A C 1
ATOM 722 O O . ARG A 1 98 ? -4.786 -7.377 9.785 1.00 96.38 98 ARG A O 1
ATOM 729 N N . ILE A 1 99 ? -6.818 -6.417 9.664 1.00 96.31 99 ILE A N 1
ATOM 730 C CA . ILE A 1 99 ? -6.553 -5.264 10.517 1.00 96.31 99 ILE A CA 1
ATOM 731 C C . ILE A 1 99 ? -7.230 -5.522 11.859 1.00 96.31 99 ILE A C 1
ATOM 733 O O . ILE A 1 99 ? -8.444 -5.705 11.922 1.00 96.31 99 ILE A O 1
ATOM 737 N N . LYS A 1 100 ? -6.448 -5.573 12.935 1.00 93.81 100 LYS A N 1
ATOM 738 C CA . LYS A 1 100 ? -6.951 -5.682 14.309 1.00 93.81 100 LYS A CA 1
ATOM 739 C C . LYS A 1 100 ? -6.963 -4.297 14.955 1.00 93.81 100 LYS A C 1
ATOM 741 O O . LYS A 1 100 ? -6.347 -3.356 14.452 1.00 93.81 100 LYS A O 1
ATOM 746 N N . SER A 1 101 ? -7.642 -4.172 16.094 1.00 90.19 101 SER A N 1
ATOM 747 C CA . SER A 1 101 ? -7.536 -2.955 16.903 1.00 90.19 101 SER A CA 1
ATOM 748 C C . SER A 1 101 ? -6.068 -2.700 17.265 1.00 90.19 101 SER A C 1
ATOM 750 O O . SER A 1 101 ? -5.369 -3.617 17.694 1.00 90.19 101 SER A O 1
ATOM 752 N N . GLY A 1 102 ? -5.587 -1.480 17.023 1.00 89.44 102 GLY A N 1
ATOM 753 C CA . GLY A 1 102 ? -4.194 -1.094 17.263 1.00 89.44 102 GLY A CA 1
ATOM 754 C C . GLY A 1 102 ? -3.167 -1.588 16.235 1.00 89.44 102 GLY A C 1
ATOM 755 O O . GLY A 1 102 ? -1.990 -1.276 16.397 1.00 89.44 102 GLY A O 1
ATOM 756 N N . THR A 1 103 ? -3.559 -2.314 15.175 1.00 91.00 103 THR A N 1
ATOM 757 C CA . THR A 1 103 ? -2.624 -2.707 14.103 1.00 91.00 103 THR A CA 1
ATOM 758 C C . THR A 1 103 ? -1.968 -1.474 13.490 1.00 91.00 103 THR A C 1
ATOM 760 O O . THR A 1 103 ? -2.658 -0.548 13.075 1.00 91.00 103 THR A O 1
ATOM 763 N N . ARG A 1 104 ? -0.636 -1.479 13.408 1.00 92.88 104 ARG A N 1
ATOM 764 C CA . ARG A 1 104 ? 0.164 -0.462 12.721 1.00 92.88 104 ARG A CA 1
ATOM 765 C C . ARG A 1 104 ? 1.375 -1.100 12.054 1.00 92.88 104 ARG A C 1
ATOM 767 O O . ARG A 1 104 ? 1.850 -2.133 12.518 1.00 92.88 104 ARG A O 1
ATOM 774 N N . GLY A 1 105 ? 1.865 -0.487 10.980 1.00 90.56 105 GLY A N 1
ATOM 775 C CA . GLY A 1 105 ? 3.079 -0.917 10.285 1.00 90.56 105 GLY A CA 1
ATOM 776 C C . GLY A 1 105 ? 2.972 -2.259 9.554 1.00 90.56 105 GLY A C 1
ATOM 777 O O . GLY A 1 105 ? 4.003 -2.814 9.175 1.00 90.56 105 GLY A O 1
ATOM 778 N N . ASN A 1 106 ? 1.764 -2.796 9.340 1.00 95.00 106 ASN A N 1
ATOM 779 C CA . ASN A 1 106 ? 1.611 -3.998 8.5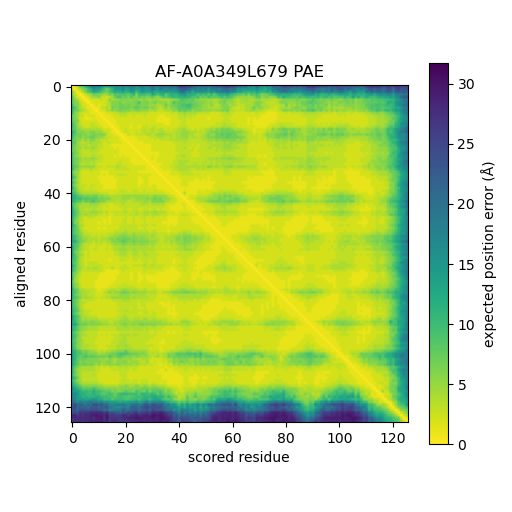24 1.00 95.00 106 ASN A CA 1
ATOM 780 C C . ASN A 1 106 ? 2.102 -3.701 7.103 1.00 95.00 106 ASN A C 1
ATOM 782 O O . ASN A 1 106 ? 1.780 -2.649 6.563 1.00 95.00 106 ASN A O 1
ATOM 786 N N . SER A 1 107 ? 2.871 -4.600 6.498 1.00 96.00 107 SER A N 1
ATOM 787 C CA . SER A 1 107 ? 3.506 -4.357 5.200 1.00 96.00 107 SER A CA 1
ATOM 788 C C . SER A 1 107 ? 3.196 -5.495 4.241 1.00 96.00 107 SER A C 1
ATOM 790 O O . SER A 1 107 ? 3.372 -6.662 4.585 1.00 96.00 107 SER A O 1
ATOM 792 N N . VAL A 1 108 ? 2.725 -5.163 3.041 1.00 97.12 108 VAL A N 1
ATOM 793 C CA . VAL A 1 108 ? 2.352 -6.142 2.017 1.00 97.12 108 VAL A CA 1
ATOM 794 C C . VAL A 1 108 ? 2.940 -5.729 0.676 1.00 97.12 108 VAL A C 1
ATOM 796 O O . VAL A 1 108 ? 2.664 -4.644 0.170 1.00 97.12 108 VAL A O 1
ATOM 799 N N . ALA A 1 109 ? 3.719 -6.626 0.078 1.00 96.56 109 ALA A N 1
ATOM 800 C CA . ALA A 1 109 ? 4.205 -6.464 -1.282 1.00 96.56 109 ALA A CA 1
ATOM 801 C C . ALA A 1 109 ? 3.190 -7.025 -2.291 1.00 96.56 109 ALA A C 1
ATOM 803 O O . ALA A 1 109 ? 2.729 -8.172 -2.181 1.00 96.56 109 ALA A O 1
ATOM 804 N N . MET A 1 110 ? 2.866 -6.206 -3.284 1.00 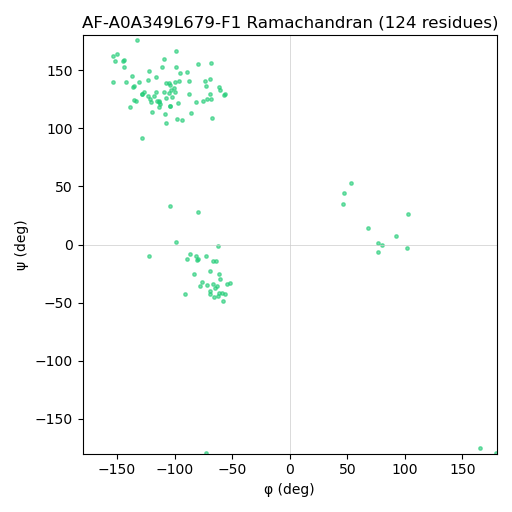97.25 110 MET A N 1
ATOM 805 C CA . MET A 1 110 ? 2.174 -6.591 -4.505 1.00 97.25 110 MET A CA 1
ATOM 806 C C . MET A 1 110 ? 3.247 -6.786 -5.569 1.00 97.25 110 MET A C 1
ATOM 808 O O . MET A 1 110 ? 3.892 -5.822 -5.977 1.00 97.25 110 MET A O 1
ATOM 812 N N . LEU A 1 111 ? 3.485 -8.046 -5.932 1.00 96.25 111 LEU A N 1
ATOM 813 C CA . LEU A 1 111 ? 4.575 -8.429 -6.820 1.00 96.25 111 LEU A CA 1
ATOM 814 C C . LEU A 1 111 ? 4.013 -8.960 -8.130 1.00 96.25 111 LEU A C 1
ATOM 816 O O . LEU A 1 111 ? 3.258 -9.937 -8.116 1.00 96.25 111 LEU A O 1
ATOM 820 N N . TRP A 1 112 ? 4.414 -8.341 -9.234 1.00 94.88 112 TRP A N 1
ATOM 821 C CA . TRP A 1 112 ? 4.121 -8.819 -10.581 1.00 94.88 112 TRP A CA 1
ATOM 822 C C . TRP A 1 112 ? 5.328 -9.568 -11.146 1.00 94.88 112 TRP A C 1
ATOM 824 O O . TRP A 1 112 ? 6.463 -9.141 -10.936 1.00 94.88 112 TRP A O 1
ATOM 834 N N . PRO A 1 113 ? 5.134 -10.687 -11.861 1.00 91.19 113 PRO A N 1
ATOM 835 C CA . PRO A 1 113 ? 6.216 -11.290 -12.625 1.00 91.19 113 PRO A CA 1
ATOM 836 C C . PRO A 1 113 ? 6.721 -10.308 -13.682 1.00 91.19 113 PRO A C 1
ATOM 838 O O . PRO A 1 113 ? 5.912 -9.769 -14.434 1.00 91.19 113 PRO A O 1
ATOM 841 N N . ARG A 1 114 ? 8.040 -10.130 -13.799 1.00 86.25 114 ARG A N 1
ATOM 842 C CA . ARG A 1 114 ? 8.634 -9.290 -14.850 1.00 86.25 114 ARG A CA 1
ATOM 843 C C . ARG A 1 114 ? 8.147 -9.644 -16.259 1.00 86.25 114 ARG A C 1
ATOM 845 O O . ARG A 1 114 ? 7.932 -8.750 -17.057 1.00 86.25 114 ARG A O 1
ATOM 852 N N . THR A 1 115 ? 7.846 -10.911 -16.549 1.00 83.94 115 THR A N 1
ATOM 853 C CA . THR A 1 115 ? 7.282 -11.330 -17.848 1.00 83.94 115 THR A CA 1
ATOM 854 C C . THR A 1 115 ? 5.932 -10.687 -18.174 1.00 83.94 115 THR A C 1
ATOM 856 O O . THR A 1 115 ? 5.628 -10.462 -19.342 1.00 83.94 115 THR A O 1
ATOM 859 N N . VAL A 1 116 ? 5.128 -10.363 -17.158 1.00 80.69 116 VAL A N 1
ATOM 860 C CA . VAL A 1 116 ? 3.873 -9.618 -17.324 1.00 80.69 116 VAL A CA 1
ATOM 861 C C . VAL A 1 116 ? 4.160 -8.174 -17.729 1.00 80.69 116 VAL A C 1
ATOM 863 O O . VAL A 1 116 ? 3.472 -7.631 -18.587 1.00 80.69 116 VAL A O 1
ATOM 866 N N . ILE A 1 117 ? 5.186 -7.570 -17.129 1.00 79.75 117 ILE A N 1
ATOM 867 C CA . ILE A 1 117 ? 5.584 -6.186 -17.391 1.00 79.75 117 ILE A CA 1
ATOM 868 C C . ILE A 1 117 ? 6.371 -6.070 -18.708 1.00 79.75 117 ILE A C 1
ATOM 870 O O . ILE A 1 117 ? 6.179 -5.123 -19.454 1.00 79.75 117 ILE A O 1
ATOM 874 N N . GLU A 1 118 ? 7.201 -7.043 -19.079 1.00 77.00 118 GLU A N 1
ATOM 875 C CA . GLU A 1 118 ? 7.915 -7.074 -20.368 1.00 77.00 118 GLU A CA 1
ATOM 876 C C . GLU A 1 118 ? 6.984 -7.377 -21.543 1.00 77.00 118 GLU A C 1
ATOM 878 O O . GLU A 1 118 ? 7.114 -6.788 -22.616 1.00 77.00 118 GLU A O 1
ATOM 883 N N . GLY A 1 119 ? 5.975 -8.224 -21.324 1.00 65.81 119 GLY A N 1
ATOM 884 C CA . GLY A 1 119 ? 4.867 -8.411 -22.261 1.00 65.81 119 GLY A CA 1
ATOM 885 C C . GLY A 1 119 ? 4.031 -7.145 -22.494 1.00 65.81 119 GLY A C 1
ATOM 886 O O . GLY A 1 119 ? 3.092 -7.192 -23.276 1.00 65.81 119 GLY A O 1
ATOM 887 N N . ARG A 1 120 ? 4.343 -6.020 -21.830 1.00 65.06 120 ARG A N 1
ATOM 888 C CA . ARG A 1 120 ? 3.831 -4.668 -22.114 1.00 65.06 120 ARG A CA 1
ATOM 889 C C . ARG A 1 120 ? 4.730 -3.916 -23.101 1.00 65.06 120 ARG A C 1
ATOM 891 O O . ARG A 1 120 ? 4.226 -3.226 -23.982 1.00 65.06 120 ARG A O 1
ATOM 898 N N . THR A 1 121 ? 6.053 -4.005 -22.937 1.00 58.44 121 THR A N 1
ATOM 899 C CA . THR A 1 121 ? 7.043 -3.246 -23.724 1.00 58.44 121 THR A CA 1
ATOM 900 C C . THR A 1 121 ? 7.369 -3.901 -25.064 1.00 58.44 121 THR A C 1
ATOM 902 O O . THR A 1 121 ? 7.718 -3.195 -26.007 1.00 58.44 121 THR A O 1
ATOM 905 N N . GLY A 1 122 ? 7.192 -5.220 -25.188 1.00 54.03 122 GLY A N 1
ATOM 906 C CA . GLY A 1 122 ? 7.384 -5.960 -26.443 1.00 54.03 122 GLY A CA 1
ATOM 907 C C . GLY A 1 122 ? 6.300 -5.740 -27.508 1.00 54.03 122 GLY A C 1
ATOM 908 O O . GLY A 1 122 ? 6.481 -6.145 -28.651 1.00 54.03 122 GLY A O 1
ATOM 909 N N . ASN A 1 123 ? 5.190 -5.079 -27.166 1.00 53.72 123 ASN A N 1
ATOM 910 C CA . ASN A 1 123 ? 4.018 -4.942 -28.045 1.00 53.72 123 ASN A CA 1
ATOM 911 C C . ASN A 1 123 ? 3.989 -3.586 -28.769 1.00 53.72 123 ASN A C 1
ATOM 913 O O . ASN A 1 123 ? 3.030 -3.281 -29.473 1.00 53.72 123 ASN A O 1
ATOM 917 N N . ALA A 1 124 ? 5.015 -2.757 -28.562 1.00 52.44 124 ALA A N 1
ATOM 918 C CA . ALA A 1 124 ? 5.145 -1.413 -29.120 1.00 52.44 124 ALA A CA 1
ATOM 919 C C . ALA A 1 124 ? 6.151 -1.347 -30.287 1.00 52.44 124 ALA A C 1
ATOM 921 O O . ALA A 1 124 ? 6.838 -0.343 -30.459 1.00 52.44 124 ALA A O 1
ATOM 922 N N . GLN A 1 125 ? 6.257 -2.414 -31.083 1.00 46.09 125 GLN A N 1
ATOM 923 C CA . GLN A 1 125 ? 6.993 -2.413 -32.350 1.00 46.09 125 GLN A CA 1
ATOM 924 C C . GLN A 1 125 ? 6.093 -2.965 -33.456 1.00 46.09 125 GLN A C 1
ATOM 926 O O . GLN A 1 125 ? 6.018 -4.173 -33.681 1.00 46.09 125 GLN A O 1
ATOM 931 N N . GLY A 1 126 ? 5.388 -2.041 -34.107 1.00 39.97 126 GLY A N 1
ATOM 932 C CA . GLY A 1 126 ? 4.841 -2.172 -35.453 1.00 39.97 126 GLY A CA 1
ATOM 933 C C . GLY A 1 126 ? 5.398 -1.040 -36.299 1.00 39.97 126 GLY A C 1
ATOM 934 O O . GLY A 1 126 ? 5.489 0.082 -35.749 1.00 39.97 126 GLY A O 1
#

Nearest PDB structures (foldseek):
  2x5p-assembly1_A  TM=7.510E-01  e=8.637E-03  Streptococcus pyogenes
  6fwv-assembly2_B  TM=6.494E-01  e=7.268E-03  Bacillus anthracis
  5iso-assembly2_D  TM=4.246E-01  e=1.718E-01  Homo sapiens
  7lcg-assembly1_A  TM=4.011E-01  e=4.567E-01  Usutu virus
  7lcg-assembly1_E  TM=3.681E-01  e=9.105E-01  Usutu virus

Foldseek 3Di:
DDFDWDDFLRKTKGADDQDVVTVVVLLVCQQVALEKEFEAAPVRHADAQKWKWKAFPVRHTGDTDTHRHGMMGIHHNDFGKMWIWIDDPNRTDIDIDGGDVPRTNHYDYRYDHVVVVVVVVVVPDD

Sequence (126 aa):
MGLSPTTENGISYVCGGIGSTEAAQMKRNASRYQLMLTFAENTGDYLASVDVGIADARGNSIMQTTCDAPIMLVNFPRAGTYRINAKVDGVPVNRVVRIKSGTRGNSVAMLWPRTVIEGRTGNAQG

Mean predicted aligned error: 5.26 Å

pLDDT: mean 89.74, std 12.09, range [39.97, 98.0]

Solvent-accessible surface area (backbone atoms only — not comparable to full-atom values): 6953 Å² total; per-residue (Å²): 133,80,90,72,67,50,73,40,87,60,34,37,33,38,65,39,33,81,45,74,71,44,32,52,51,52,60,68,47,24,63,81,23,38,30,27,40,36,35,23,31,70,86,65,51,74,38,54,60,29,39,38,36,36,20,44,77,87,64,50,76,50,40,77,49,72,30,78,21,23,30,37,39,33,35,68,75,62,65,46,48,34,38,38,40,38,24,52,94,82,50,74,44,78,48,79,48,80,44,51,88,87,51,48,44,41,74,47,78,47,64,42,58,55,68,66,59,47,65,58,66,70,73,77,77,130

Radius of gyration: 14.69 Å; Cα contacts (8 Å, |Δi|>4): 260; chains: 1; bounding box: 33×30×53 Å

Secondary structure (DSSP, 8-state):
-----EEETTEEEEEE-SSHHHHHHHHHHGGGSSEEEEEEETTS-B--SEEEEEE-TT--EEEEEEE-SSEEEEE-SSSEEEEEEEEETTEEEEEEEEE-TT---EEEEEEE-HHHHHHHHTT---